Protein AF-A0A8J3SGD4-F1 (afdb_monomer_lite)

Secondary structure (DSSP, 8-state):
----------------PPPP-HHHHHHHHHHHHH-GGG---SSGGGGTS--HHHHHHHTTTPPB---SS-S---EEEPPHHHHHTT--EEETTEEEEEHHHHHHHHHT--HHHHHHHT-TT--HHHHHHHHHHHHHHHT-

Organism: NCBI:txid936338

Sequence (140 aa):
MTTSTYETDRPAEALAQPQINVPLLRRVLAQIEAHPQTWYQQTWRCESGMCAAGWAVELADGEWAFSLRHFAADAVIATPEEISAGLSYDLEGKTVVDAWLRAERLLGISRIQAAELFEARNSLDDLRHIVGRLIAEVSR

Radius of gyration: 16.64 Å; chains: 1; bounding box: 50×43×36 Å

pLDDT: mean 82.61, std 17.76, range [44.03, 97.94]

Foldseek 3Di:
DDDDPPDDPPPLPPPPQFQFPLVLLVVLLVVCVVCVQQEQQQCQCNVRHDHSLRSSCVVVVWAFDDDPVPPRRQKTQDDPVCVVSVQWDDDPNGTIHGSLVVSCNSRSHDPVLSCQLRHSPDDSVSNVVSSVVSVVVSVD

Structure (mmCIF, N/CA/C/O backbone):
data_AF-A0A8J3SGD4-F1
#
_entry.id   AF-A0A8J3SGD4-F1
#
loop_
_atom_site.group_PDB
_atom_site.id
_atom_site.type_symbol
_atom_site.label_atom_id
_atom_site.label_alt_id
_atom_site.label_comp_id
_atom_site.label_asym_id
_atom_site.label_entity_id
_atom_site.label_seq_id
_atom_site.pdbx_PDB_ins_code
_atom_site.Cartn_x
_atom_site.Cartn_y
_atom_site.Cartn_z
_atom_site.occupancy
_atom_site.B_iso_or_equiv
_atom_site.auth_seq_id
_atom_site.auth_comp_id
_atom_site.auth_asym_id
_atom_site.auth_atom_id
_atom_site.pdbx_PDB_model_num
ATOM 1 N N . MET A 1 1 ? 33.232 26.486 -14.731 1.00 49.53 1 MET A N 1
ATOM 2 C CA . MET A 1 1 ? 32.354 26.482 -13.545 1.00 49.53 1 MET A CA 1
ATOM 3 C C . MET A 1 1 ? 30.928 26.602 -14.047 1.00 49.53 1 MET A C 1
ATOM 5 O O . MET A 1 1 ? 30.489 27.696 -14.363 1.00 49.53 1 MET A O 1
ATOM 9 N N . THR A 1 2 ? 30.270 25.468 -14.268 1.00 48.22 2 THR A N 1
ATOM 10 C CA . THR A 1 2 ? 28.894 25.379 -14.769 1.00 48.22 2 THR A CA 1
ATOM 11 C C . THR A 1 2 ? 27.953 25.467 -13.573 1.00 48.22 2 THR A C 1
ATOM 13 O O . THR A 1 2 ? 27.949 24.591 -12.713 1.00 48.22 2 THR A O 1
ATOM 16 N N . THR A 1 3 ? 27.216 26.568 -13.475 1.00 46.97 3 THR A N 1
ATOM 17 C CA . THR A 1 3 ? 26.180 26.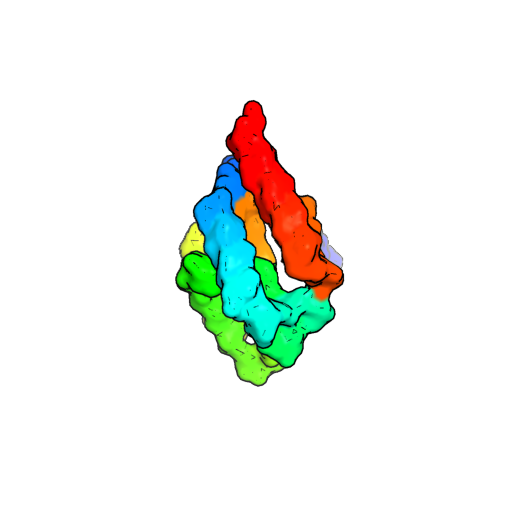792 -12.467 1.00 46.97 3 THR A CA 1
ATOM 18 C C . THR A 1 3 ? 25.021 25.829 -12.696 1.00 46.97 3 THR A C 1
ATOM 20 O O . THR A 1 3 ? 24.352 25.880 -13.724 1.00 46.97 3 THR A O 1
ATOM 23 N N . SER A 1 4 ? 24.827 24.938 -11.727 1.00 50.41 4 SER A N 1
ATOM 24 C CA . SER A 1 4 ? 23.711 24.005 -11.621 1.00 50.41 4 SER A CA 1
ATOM 25 C C . SER A 1 4 ? 22.439 24.769 -11.253 1.00 50.41 4 SER A C 1
ATOM 27 O O . SER A 1 4 ? 22.271 25.173 -10.105 1.00 50.41 4 SER A O 1
ATOM 29 N N . THR A 1 5 ? 21.543 24.969 -12.212 1.00 46.50 5 THR A N 1
ATOM 30 C CA . THR A 1 5 ? 20.184 25.462 -11.966 1.00 46.50 5 THR A CA 1
ATOM 31 C C . THR A 1 5 ? 19.300 24.277 -11.579 1.00 46.50 5 THR A C 1
ATOM 33 O O . THR A 1 5 ? 18.675 23.654 -12.434 1.00 46.50 5 THR A O 1
ATOM 36 N N . TYR A 1 6 ? 19.269 23.928 -10.288 1.00 46.16 6 TYR A N 1
ATOM 37 C CA . TYR A 1 6 ? 18.169 23.129 -9.734 1.00 46.16 6 TYR A CA 1
ATOM 38 C C . TYR A 1 6 ? 16.954 24.045 -9.596 1.00 46.16 6 TYR A C 1
ATOM 40 O O . TYR A 1 6 ? 16.651 24.569 -8.529 1.00 46.16 6 TYR A O 1
ATOM 48 N N . GLU A 1 7 ? 16.320 24.299 -10.732 1.00 57.47 7 GLU A N 1
ATOM 49 C CA . GLU A 1 7 ? 15.089 25.057 -10.852 1.00 57.47 7 GLU A CA 1
ATOM 50 C C . GLU A 1 7 ? 13.942 24.053 -10.965 1.00 57.47 7 GLU A C 1
ATOM 52 O O . GLU A 1 7 ? 13.616 23.571 -12.045 1.00 57.47 7 GLU A O 1
ATOM 57 N N . THR A 1 8 ? 13.349 23.706 -9.825 1.00 51.16 8 THR A N 1
ATOM 58 C CA . THR A 1 8 ? 12.010 23.104 -9.775 1.00 51.16 8 THR A CA 1
ATOM 59 C C . THR A 1 8 ? 11.261 23.630 -8.556 1.00 51.16 8 THR A C 1
ATOM 61 O O . THR A 1 8 ? 10.836 22.873 -7.691 1.00 51.16 8 THR A O 1
ATOM 64 N N . ASP A 1 9 ? 11.040 24.946 -8.539 1.00 45.78 9 ASP A N 1
ATOM 65 C CA . ASP A 1 9 ? 9.854 25.559 -7.925 1.00 45.78 9 ASP A CA 1
ATOM 66 C C . ASP A 1 9 ? 8.639 25.267 -8.826 1.00 45.78 9 ASP A C 1
ATOM 68 O O . ASP A 1 9 ? 7.999 26.157 -9.388 1.00 45.78 9 ASP A O 1
ATOM 72 N N . ARG A 1 10 ? 8.336 23.981 -9.044 1.00 50.06 10 ARG A N 1
ATOM 73 C CA . ARG A 1 10 ? 7.040 23.609 -9.607 1.00 50.06 10 ARG A CA 1
ATOM 74 C C . ARG A 1 10 ? 6.080 23.658 -8.417 1.00 50.06 10 ARG A C 1
ATOM 76 O O . ARG A 1 10 ? 6.266 22.852 -7.503 1.00 50.06 10 ARG A O 1
ATOM 83 N N . PRO A 1 11 ? 5.114 24.597 -8.360 1.00 44.03 11 PRO A N 1
ATOM 84 C CA . PRO A 1 11 ? 4.135 24.589 -7.287 1.00 44.03 11 PRO A CA 1
ATOM 85 C C . PRO A 1 11 ? 3.491 23.210 -7.311 1.00 44.03 11 PRO A C 1
ATOM 87 O O . PRO A 1 11 ? 2.993 22.783 -8.354 1.00 44.03 11 PRO A O 1
ATOM 90 N N . ALA A 1 12 ? 3.596 22.486 -6.197 1.00 52.53 12 ALA A N 1
ATOM 91 C CA . ALA A 1 12 ? 2.852 21.261 -5.996 1.00 52.53 12 ALA A CA 1
ATOM 92 C C . ALA A 1 12 ? 1.382 21.658 -6.107 1.00 52.53 12 ALA A C 1
ATOM 94 O O . ALA A 1 12 ? 0.801 22.190 -5.162 1.00 52.53 12 ALA A O 1
ATOM 95 N N . GLU A 1 13 ? 0.822 21.502 -7.305 1.00 50.09 13 GLU A N 1
ATOM 96 C CA . GLU A 1 13 ? -0.607 21.533 -7.534 1.00 50.09 13 GLU A CA 1
ATOM 97 C C . GLU A 1 13 ? -1.145 20.520 -6.537 1.00 50.09 13 GLU A C 1
ATOM 99 O O . GLU A 1 13 ? -0.841 19.328 -6.629 1.00 50.09 13 GLU A O 1
ATOM 104 N N . ALA A 1 14 ? -1.753 21.032 -5.467 1.00 49.09 14 ALA A N 1
ATOM 105 C CA . ALA A 1 14 ? -2.151 20.231 -4.333 1.00 49.09 14 ALA A CA 1
ATOM 106 C C . ALA A 1 14 ? -3.195 19.256 -4.857 1.00 49.09 14 ALA A C 1
ATOM 108 O O . ALA A 1 14 ? -4.365 19.612 -4.998 1.00 49.09 14 ALA A O 1
ATOM 109 N N . LEU A 1 15 ? -2.750 18.047 -5.213 1.00 56.22 15 LEU A N 1
ATOM 110 C CA . LEU A 1 15 ? -3.630 16.932 -5.497 1.00 56.22 15 LEU A CA 1
ATOM 111 C C . LEU A 1 15 ? -4.601 16.908 -4.323 1.00 56.22 15 LEU A C 1
ATOM 113 O O . LEU A 1 15 ? -4.162 16.840 -3.170 1.00 56.22 15 LEU A O 1
ATOM 117 N N . ALA A 1 16 ? -5.889 17.107 -4.620 1.00 57.59 16 ALA A N 1
ATOM 118 C CA . ALA A 1 16 ? -6.936 17.146 -3.612 1.00 57.59 16 ALA A CA 1
ATOM 119 C C . ALA A 1 16 ? -6.687 15.999 -2.636 1.00 57.59 16 ALA A C 1
ATOM 121 O O . ALA A 1 16 ? -6.438 14.879 -3.091 1.00 57.59 16 ALA A O 1
ATOM 122 N N . GLN A 1 17 ? -6.666 16.292 -1.328 1.00 56.75 17 GLN A N 1
ATOM 123 C CA . GLN A 1 17 ? -6.342 15.257 -0.354 1.00 56.75 17 GLN A CA 1
ATOM 124 C C . GLN A 1 17 ? -7.294 14.087 -0.587 1.00 56.75 17 GLN A C 1
ATOM 126 O O . GLN A 1 17 ? -8.513 14.286 -0.526 1.00 56.75 17 GLN A O 1
ATOM 131 N N . PRO A 1 18 ? -6.764 12.912 -0.955 1.00 69.81 18 PRO A N 1
ATOM 132 C CA . PRO A 1 18 ? -7.616 11.812 -1.339 1.00 69.81 18 PRO A CA 1
ATOM 133 C C . PRO A 1 18 ? -8.459 11.438 -0.122 1.00 69.81 18 PRO A C 1
ATOM 135 O O . PRO A 1 18 ? -7.949 11.306 0.987 1.00 69.81 18 PRO A O 1
ATOM 138 N N . GLN A 1 19 ? -9.771 11.330 -0.320 1.00 88.88 19 GLN A N 1
ATOM 139 C CA . GLN A 1 19 ? -10.664 10.828 0.713 1.00 88.88 19 GLN A CA 1
ATOM 140 C C . GLN A 1 19 ? -10.223 9.405 1.074 1.00 88.88 19 GLN A C 1
ATOM 142 O O . GLN A 1 19 ? -10.035 8.581 0.176 1.00 88.88 19 GLN A O 1
ATOM 147 N N . ILE A 1 20 ? -10.080 9.117 2.372 1.00 95.88 20 ILE A N 1
ATOM 148 C CA . ILE A 1 20 ? -9.671 7.793 2.855 1.00 95.88 20 ILE A CA 1
ATOM 149 C C . ILE A 1 20 ? -10.562 6.714 2.229 1.00 95.88 20 ILE A C 1
ATOM 151 O O . ILE A 1 20 ? -11.787 6.698 2.392 1.00 95.88 20 ILE A O 1
ATOM 155 N N . ASN A 1 21 ? -9.927 5.771 1.539 1.00 96.19 21 ASN A N 1
ATOM 156 C CA . ASN A 1 21 ? -10.566 4.647 0.876 1.00 96.19 21 ASN A CA 1
ATOM 157 C C . ASN A 1 21 ? -10.882 3.547 1.898 1.00 96.19 21 ASN A C 1
ATOM 159 O O . ASN A 1 21 ? -10.203 2.520 1.998 1.00 96.19 21 ASN A O 1
ATOM 163 N N . VAL A 1 22 ? -11.936 3.780 2.684 1.00 96.56 22 VAL A N 1
ATOM 164 C CA . VAL A 1 22 ? -12.413 2.855 3.724 1.00 96.56 22 VAL A CA 1
ATOM 165 C C . VAL A 1 22 ? -12.648 1.432 3.191 1.00 96.56 22 VAL A C 1
ATOM 167 O O . VAL A 1 22 ? -12.231 0.489 3.870 1.00 96.56 22 VAL A O 1
ATOM 170 N N . PRO A 1 23 ? -13.268 1.216 2.009 1.00 97.31 23 PRO A N 1
ATOM 171 C CA . PRO A 1 23 ? -13.418 -0.129 1.458 1.00 97.31 23 PRO A CA 1
ATOM 172 C C . PRO A 1 23 ? -12.085 -0.859 1.260 1.00 97.31 23 PRO A C 1
ATOM 174 O O . PRO A 1 23 ? -11.970 -2.019 1.660 1.00 97.31 23 PRO A O 1
ATOM 177 N N . LEU A 1 24 ? -11.070 -0.198 0.689 1.00 96.75 24 LEU A N 1
ATOM 178 C CA . LEU A 1 24 ? -9.764 -0.821 0.467 1.00 96.75 24 LEU A CA 1
ATOM 179 C C . LEU A 1 24 ? -9.023 -1.075 1.787 1.00 96.75 24 LEU A C 1
ATOM 181 O O . LEU A 1 24 ? -8.522 -2.180 1.975 1.00 96.75 24 LEU A O 1
ATOM 185 N N . LEU A 1 25 ? -9.040 -0.131 2.738 1.00 96.94 25 LEU A N 1
ATOM 186 C CA . LEU A 1 25 ? -8.465 -0.333 4.079 1.00 96.94 25 LEU A CA 1
ATOM 187 C C . LEU A 1 25 ? -9.039 -1.573 4.777 1.00 96.94 25 LEU A C 1
ATOM 189 O O . LEU A 1 25 ? -8.295 -2.378 5.337 1.00 96.94 25 LEU A O 1
ATOM 193 N N . ARG A 1 26 ? -10.364 -1.762 4.713 1.00 97.38 26 ARG A N 1
ATOM 194 C CA . ARG A 1 26 ? -11.023 -2.946 5.287 1.00 97.38 26 ARG A CA 1
ATOM 195 C C . ARG A 1 26 ? -10.603 -4.232 4.586 1.00 97.38 26 ARG A C 1
ATOM 197 O O . ARG A 1 26 ? -10.383 -5.230 5.263 1.00 97.38 26 ARG A O 1
ATOM 204 N N . ARG A 1 27 ? -10.488 -4.218 3.253 1.00 97.62 27 ARG A N 1
ATOM 205 C CA . ARG A 1 27 ? -10.034 -5.385 2.478 1.00 97.62 27 ARG A CA 1
ATOM 206 C C . ARG A 1 27 ? -8.591 -5.755 2.814 1.00 97.62 27 ARG A C 1
ATOM 208 O O . ARG A 1 27 ? -8.314 -6.936 2.973 1.00 97.62 27 ARG A O 1
ATOM 215 N N . VAL A 1 28 ? -7.708 -4.769 2.972 1.00 95.69 28 VAL A N 1
ATOM 216 C CA . VAL A 1 28 ? -6.313 -4.988 3.385 1.00 95.69 28 VAL A CA 1
ATOM 217 C C . VAL A 1 28 ? -6.255 -5.655 4.755 1.00 95.69 28 VAL A C 1
ATOM 219 O O . VAL A 1 28 ? -5.624 -6.700 4.890 1.00 95.69 28 VAL A O 1
ATOM 222 N N . LEU A 1 29 ? -6.953 -5.105 5.756 1.00 96.50 29 LEU A N 1
ATOM 223 C CA . LEU A 1 29 ? -6.974 -5.701 7.093 1.00 96.50 29 LEU A CA 1
ATOM 224 C C . LEU A 1 29 ? -7.561 -7.119 7.064 1.00 96.50 29 LEU A C 1
ATOM 226 O O . LEU A 1 29 ? -6.945 -8.037 7.592 1.00 96.50 29 LEU A O 1
ATOM 230 N N . ALA A 1 30 ? -8.694 -7.315 6.386 1.00 96.50 30 ALA A N 1
ATOM 231 C CA . ALA A 1 30 ? -9.336 -8.624 6.280 1.00 96.50 30 ALA A CA 1
ATOM 232 C C . ALA A 1 30 ? -8.433 -9.670 5.604 1.00 96.50 30 ALA A C 1
ATOM 234 O O . ALA A 1 30 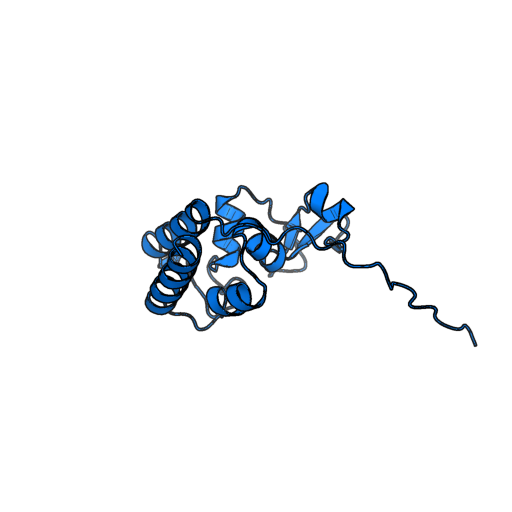? -8.404 -10.821 6.032 1.00 96.50 30 ALA A O 1
ATOM 235 N N . GLN A 1 31 ? -7.673 -9.278 4.577 1.00 94.12 31 GLN A N 1
ATOM 236 C CA . GLN A 1 31 ? -6.722 -10.159 3.899 1.00 94.12 31 GLN A CA 1
ATOM 237 C C . GLN A 1 31 ? -5.593 -10.596 4.838 1.00 94.12 31 GLN A C 1
ATOM 239 O O . GLN A 1 31 ? -5.264 -11.780 4.906 1.00 94.12 31 GLN A O 1
ATOM 244 N N . ILE A 1 32 ? -5.035 -9.649 5.594 1.00 92.81 32 ILE A N 1
ATOM 245 C CA . ILE A 1 32 ? -3.991 -9.915 6.586 1.00 92.81 32 ILE A CA 1
ATOM 246 C C . ILE A 1 32 ? -4.525 -10.815 7.712 1.00 92.81 32 ILE A C 1
ATOM 248 O O . ILE A 1 32 ? -3.852 -11.761 8.114 1.00 92.81 32 ILE A O 1
ATOM 252 N N . GLU A 1 33 ? -5.746 -10.572 8.192 1.00 94.25 33 GLU A N 1
ATOM 253 C CA . GLU A 1 33 ? -6.387 -11.379 9.237 1.00 94.25 33 GLU A CA 1
ATOM 254 C C . GLU A 1 33 ? -6.712 -12.805 8.782 1.00 94.25 33 GLU A C 1
ATOM 256 O O . GLU A 1 33 ? -6.574 -13.746 9.564 1.00 94.25 33 GLU A O 1
ATOM 261 N N . ALA A 1 34 ? -7.142 -12.976 7.529 1.00 94.50 34 ALA A N 1
ATOM 262 C CA . ALA A 1 34 ? -7.457 -14.283 6.959 1.00 94.50 34 ALA A CA 1
ATOM 263 C C . ALA A 1 34 ? -6.199 -15.103 6.629 1.00 94.50 34 ALA A C 1
ATOM 265 O O . ALA A 1 34 ? -6.244 -16.336 6.631 1.00 94.50 34 ALA A O 1
ATOM 266 N N . HIS A 1 35 ? -5.078 -14.432 6.352 1.00 90.06 35 HIS A N 1
ATOM 267 C CA . HIS A 1 35 ? -3.833 -15.059 5.916 1.00 90.06 35 HIS A CA 1
ATOM 268 C C . HIS A 1 35 ? -2.603 -14.493 6.650 1.00 90.06 35 HIS A C 1
ATOM 270 O O . HIS A 1 35 ? -1.666 -14.019 5.997 1.00 90.06 35 HIS A O 1
ATOM 276 N N . PRO A 1 36 ? -2.533 -14.569 7.992 1.00 87.56 36 PRO A N 1
ATOM 277 C CA . PRO A 1 36 ? -1.454 -13.950 8.765 1.00 87.56 36 PRO A CA 1
ATOM 278 C C . PRO A 1 36 ? -0.070 -14.512 8.417 1.00 87.56 36 PRO A C 1
ATOM 280 O O . PRO A 1 36 ? 0.921 -13.813 8.537 1.00 87.56 36 PRO A O 1
ATOM 283 N N . GLN A 1 37 ? 0.017 -15.742 7.907 1.00 81.50 37 GLN A N 1
ATOM 284 C CA . GLN A 1 37 ? 1.254 -16.352 7.407 1.00 81.50 37 GLN A CA 1
ATOM 285 C C . GLN A 1 37 ? 1.774 -15.748 6.097 1.00 81.50 37 GLN A C 1
ATOM 287 O O . GLN A 1 37 ? 2.854 -16.102 5.655 1.00 81.50 37 GLN A O 1
ATOM 292 N N . THR A 1 38 ? 0.981 -14.926 5.413 1.00 77.19 38 THR A N 1
ATOM 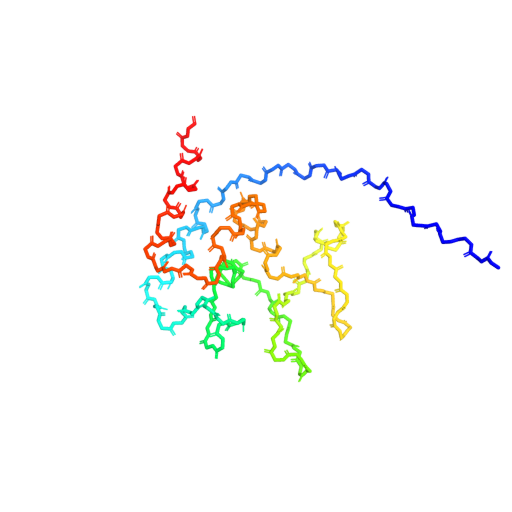293 C CA . THR A 1 38 ? 1.395 -14.194 4.201 1.00 77.19 38 THR A CA 1
ATOM 294 C C . THR A 1 38 ? 1.698 -12.732 4.505 1.00 77.19 38 THR A C 1
ATOM 296 O O . THR A 1 38 ? 2.188 -12.002 3.643 1.00 77.19 38 THR A O 1
ATOM 299 N N . TRP A 1 39 ? 1.403 -12.321 5.737 1.00 74.00 39 TRP A N 1
ATOM 300 C CA . TRP A 1 39 ? 1.716 -11.026 6.286 1.00 74.00 39 TRP A CA 1
ATOM 301 C C . TRP A 1 39 ? 2.913 -11.176 7.213 1.00 74.00 39 TRP A C 1
ATOM 303 O O . TRP A 1 39 ? 2.843 -11.683 8.327 1.00 74.00 39 TRP A O 1
ATOM 313 N N . TYR A 1 40 ? 4.037 -10.698 6.728 1.00 67.69 40 TYR A N 1
ATOM 314 C CA . TYR A 1 40 ? 5.173 -10.396 7.569 1.00 67.69 40 TYR A CA 1
ATOM 315 C C . TYR A 1 40 ? 5.278 -8.872 7.495 1.00 67.69 40 TYR A C 1
ATOM 317 O O . TYR A 1 40 ? 4.938 -8.315 6.458 1.00 67.69 40 TYR A O 1
ATOM 325 N N . GLN A 1 41 ? 5.640 -8.185 8.576 1.00 64.62 41 GLN A N 1
ATOM 326 C CA . GLN A 1 41 ? 5.731 -6.713 8.594 1.00 64.62 41 GLN A CA 1
ATOM 327 C C . GLN A 1 41 ? 7.182 -6.248 8.828 1.00 64.62 41 GLN A C 1
ATOM 329 O O . GLN A 1 41 ? 7.586 -5.204 8.331 1.00 64.62 41 GLN A O 1
ATOM 334 N N . GLN A 1 42 ? 8.001 -7.062 9.509 1.00 58.94 42 GLN A N 1
ATOM 335 C CA . GLN A 1 42 ? 9.320 -6.669 10.034 1.00 58.94 42 GLN A CA 1
ATOM 336 C C . GLN A 1 42 ? 10.485 -6.707 9.045 1.00 58.94 42 GLN A C 1
ATOM 338 O O . GLN A 1 42 ? 11.550 -6.163 9.322 1.00 58.94 42 GLN A O 1
ATOM 343 N N . THR A 1 43 ? 10.321 -7.359 7.914 1.00 57.44 43 THR A N 1
ATOM 344 C CA . THR A 1 43 ? 11.407 -7.581 6.955 1.00 57.44 43 THR A CA 1
ATOM 345 C C . THR A 1 43 ? 11.105 -6.727 5.697 1.00 57.44 43 THR A C 1
ATOM 347 O O . THR A 1 43 ? 9.979 -6.286 5.499 1.00 57.44 43 THR A O 1
ATOM 350 N N . TRP A 1 44 ? 12.047 -6.390 4.827 1.00 44.84 44 TRP A N 1
ATOM 351 C CA . TRP A 1 44 ? 11.738 -5.556 3.643 1.00 44.84 44 TRP A CA 1
ATOM 352 C C . TRP A 1 44 ? 11.282 -6.490 2.507 1.00 44.84 44 TRP A C 1
ATOM 354 O O . TRP A 1 44 ? 11.971 -7.471 2.249 1.00 44.84 44 TRP A O 1
ATOM 364 N N . ARG A 1 45 ? 10.079 -6.310 1.924 1.00 54.06 45 ARG A N 1
ATOM 365 C CA . ARG A 1 45 ? 9.246 -7.441 1.394 1.00 54.06 45 ARG A CA 1
ATOM 366 C C . ARG A 1 45 ? 8.958 -8.533 2.436 1.00 54.06 45 ARG A C 1
ATOM 368 O O . ARG A 1 45 ? 8.731 -9.698 2.121 1.00 54.06 45 ARG A O 1
ATOM 375 N N . CYS A 1 46 ? 9.091 -8.162 3.693 1.00 46.75 46 CYS A N 1
ATOM 376 C CA . CYS A 1 46 ? 9.005 -9.002 4.857 1.00 46.75 46 CYS A CA 1
ATOM 377 C C . CYS A 1 46 ? 9.685 -10.375 4.762 1.00 46.75 46 CYS A C 1
ATOM 379 O O . CYS A 1 46 ? 9.337 -11.277 5.511 1.00 46.75 46 CYS A O 1
ATOM 381 N N . GLU A 1 47 ? 10.700 -10.498 3.889 1.00 44.62 47 GLU A N 1
ATOM 382 C CA . GLU A 1 47 ? 11.492 -11.694 3.549 1.00 44.62 47 GLU A CA 1
ATOM 383 C C . GLU A 1 47 ? 10.674 -12.981 3.280 1.00 44.62 47 GLU A C 1
ATOM 385 O O . GLU A 1 47 ? 11.243 -14.020 2.952 1.00 44.62 47 GLU A O 1
ATOM 390 N N . SER A 1 48 ? 9.339 -12.910 3.335 1.00 48.47 48 SER A N 1
ATOM 391 C CA . SER A 1 48 ? 8.413 -14.035 3.204 1.00 48.47 48 SER A CA 1
ATOM 392 C C . SER A 1 48 ? 6.955 -13.640 2.880 1.00 48.47 48 SER A C 1
ATOM 394 O O . SER A 1 48 ? 6.127 -14.539 2.747 1.00 48.47 48 SER A O 1
ATOM 396 N N . GLY A 1 49 ? 6.592 -12.352 2.710 1.00 54.34 49 GLY A N 1
ATOM 397 C CA . GLY A 1 49 ? 5.199 -11.966 2.401 1.00 54.34 49 GLY A CA 1
ATOM 398 C C . GLY A 1 49 ? 4.901 -10.460 2.311 1.00 54.34 49 GLY A C 1
ATOM 399 O O . GLY A 1 49 ? 5.768 -9.623 2.547 1.00 54.34 49 GLY A O 1
ATOM 400 N N . MET A 1 50 ? 3.676 -10.109 1.905 1.00 73.31 50 MET A N 1
ATOM 401 C CA . MET A 1 50 ? 3.254 -8.726 1.636 1.00 73.31 50 MET A CA 1
ATOM 402 C C . MET A 1 50 ? 2.892 -7.976 2.931 1.00 73.31 50 MET A C 1
ATOM 404 O O . MET A 1 50 ? 2.050 -8.432 3.705 1.00 73.31 50 MET A O 1
ATOM 408 N N . CYS A 1 51 ? 3.491 -6.798 3.149 1.00 85.44 51 CYS A N 1
ATOM 409 C CA . CYS A 1 51 ? 3.076 -5.856 4.197 1.00 85.44 51 CYS A CA 1
ATOM 410 C C . CYS A 1 51 ? 1.736 -5.179 3.840 1.00 85.44 51 CYS A C 1
ATOM 412 O O . CYS A 1 51 ? 1.218 -5.357 2.734 1.00 85.44 51 CYS A O 1
ATOM 414 N N . ALA A 1 52 ? 1.185 -4.352 4.737 1.00 90.69 52 ALA A N 1
ATOM 415 C CA . ALA A 1 52 ? -0.068 -3.630 4.473 1.00 90.69 52 ALA A CA 1
ATOM 416 C C . ALA A 1 52 ? -0.039 -2.781 3.182 1.00 90.69 52 ALA A C 1
ATOM 418 O O . ALA A 1 52 ? -1.027 -2.761 2.448 1.00 90.69 52 ALA A O 1
ATOM 419 N N . ALA A 1 53 ? 1.094 -2.147 2.853 1.00 91.12 53 ALA A N 1
ATOM 420 C CA . ALA A 1 53 ? 1.253 -1.419 1.591 1.00 91.12 53 ALA A CA 1
ATOM 421 C C . ALA A 1 53 ? 1.216 -2.360 0.374 1.00 91.12 53 ALA A C 1
ATOM 423 O O . ALA A 1 53 ? 0.524 -2.078 -0.601 1.00 91.12 53 ALA A O 1
ATOM 424 N N . GLY A 1 54 ? 1.900 -3.507 0.449 1.00 90.06 54 GLY A N 1
ATOM 425 C CA . GLY A 1 54 ? 1.888 -4.511 -0.618 1.00 90.06 54 GLY A CA 1
ATOM 426 C C . GLY A 1 54 ? 0.488 -5.064 -0.874 1.00 90.06 54 GLY A C 1
ATOM 427 O O . GLY A 1 54 ? 0.042 -5.090 -2.016 1.00 90.06 54 GLY A O 1
ATOM 428 N N . TRP A 1 55 ? -0.251 -5.395 0.188 1.00 92.31 55 TRP A N 1
ATOM 429 C CA . TRP A 1 55 ? -1.642 -5.832 0.063 1.00 92.31 55 TRP A CA 1
ATOM 430 C C . TRP A 1 55 ? -2.565 -4.749 -0.489 1.00 92.31 55 TRP A C 1
ATOM 432 O O . TRP A 1 55 ? -3.466 -5.071 -1.257 1.00 92.31 55 TRP A O 1
ATOM 442 N N . ALA A 1 56 ? -2.354 -3.477 -0.140 1.00 94.25 56 ALA A N 1
ATOM 443 C CA . ALA A 1 56 ? -3.137 -2.382 -0.710 1.00 94.25 56 ALA A CA 1
ATOM 444 C C . ALA A 1 56 ? -2.956 -2.286 -2.230 1.00 94.25 56 ALA A C 1
ATOM 446 O O . ALA A 1 56 ? -3.933 -2.072 -2.945 1.00 94.25 56 ALA A O 1
ATOM 447 N N . VAL A 1 57 ? -1.726 -2.473 -2.714 1.00 93.31 57 VAL A N 1
ATOM 448 C CA . VAL A 1 57 ? -1.406 -2.465 -4.145 1.00 93.31 57 VAL A CA 1
ATOM 449 C C . VAL A 1 57 ? -1.953 -3.707 -4.846 1.00 93.31 57 VAL A C 1
ATOM 451 O O . VAL A 1 57 ? -2.620 -3.571 -5.868 1.00 93.31 57 VAL A O 1
ATOM 454 N N . GL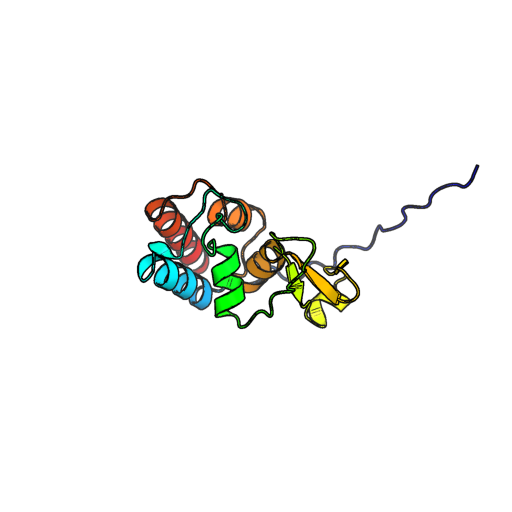U A 1 58 ? -1.746 -4.896 -4.277 1.00 92.44 58 GLU A N 1
ATOM 455 C CA . GLU A 1 58 ? -2.242 -6.161 -4.835 1.00 92.44 58 GLU A CA 1
ATOM 456 C C . GLU A 1 58 ? -3.773 -6.170 -4.955 1.00 92.44 58 GLU A C 1
ATOM 458 O O . GLU A 1 58 ? -4.328 -6.480 -6.003 1.00 92.44 58 GLU A O 1
ATOM 463 N N . LEU A 1 59 ? -4.485 -5.776 -3.892 1.00 94.88 59 LEU A N 1
ATOM 464 C CA . LEU A 1 59 ? -5.954 -5.769 -3.857 1.00 94.88 59 LEU A CA 1
ATOM 465 C C . LEU A 1 59 ? -6.587 -4.687 -4.748 1.00 94.88 59 LEU A C 1
ATOM 467 O O . LEU A 1 59 ? -7.817 -4.680 -4.908 1.00 94.88 59 LEU A O 1
ATOM 471 N N . ALA A 1 60 ? -5.763 -3.779 -5.271 1.00 95.56 60 ALA A N 1
ATOM 472 C CA . ALA A 1 60 ? -6.107 -2.750 -6.244 1.00 95.56 60 ALA A CA 1
ATOM 473 C C . ALA A 1 60 ? -5.551 -3.061 -7.648 1.00 95.56 60 ALA A C 1
ATOM 475 O O . ALA A 1 60 ? -5.427 -2.148 -8.463 1.00 95.56 60 ALA A O 1
ATOM 476 N N . ASP A 1 61 ? -5.205 -4.327 -7.912 1.00 94.56 61 ASP A N 1
ATOM 477 C CA . ASP A 1 61 ? -4.749 -4.831 -9.211 1.00 94.56 61 ASP A CA 1
ATOM 478 C C . ASP A 1 61 ? -3.466 -4.144 -9.726 1.00 94.56 61 ASP A C 1
ATOM 480 O O . ASP A 1 61 ? -3.276 -3.937 -10.926 1.00 94.56 61 ASP A O 1
ATOM 484 N N . GLY A 1 62 ? -2.566 -3.757 -8.814 1.00 91.50 62 GLY A N 1
ATOM 485 C CA . GLY A 1 62 ? -1.271 -3.182 -9.168 1.00 91.50 62 GLY A CA 1
ATOM 486 C C . GLY A 1 62 ? -0.323 -4.207 -9.797 1.00 91.50 62 GLY A C 1
ATOM 487 O O . GLY A 1 62 ? -0.095 -5.281 -9.248 1.00 91.50 62 GLY A O 1
ATOM 488 N N . GLU A 1 63 ? 0.287 -3.860 -10.931 1.00 92.62 63 GLU A N 1
ATOM 489 C CA . GLU A 1 63 ? 1.266 -4.723 -11.597 1.00 92.62 63 GLU A CA 1
ATOM 490 C C . GLU A 1 63 ? 2.668 -4.529 -11.000 1.00 92.62 63 GLU A C 1
ATOM 492 O O . GLU A 1 63 ? 3.245 -3.444 -11.071 1.00 92.62 63 GLU A O 1
ATOM 497 N N . TRP A 1 64 ? 3.250 -5.582 -10.427 1.00 89.62 64 TRP A N 1
ATOM 498 C CA . TRP A 1 64 ? 4.586 -5.521 -9.830 1.00 89.62 64 TRP A CA 1
ATOM 499 C C . TRP A 1 64 ? 5.697 -5.540 -10.880 1.00 89.62 64 TRP A C 1
ATOM 501 O O . TRP A 1 64 ? 5.760 -6.416 -11.746 1.00 89.62 64 TRP A O 1
ATOM 511 N N . ALA A 1 65 ? 6.653 -4.619 -10.756 1.00 88.50 65 ALA A N 1
ATOM 512 C CA . ALA A 1 65 ? 7.824 -4.605 -11.616 1.00 88.50 65 ALA A CA 1
ATOM 513 C C . ALA A 1 65 ? 8.829 -5.662 -11.135 1.00 88.50 65 ALA A C 1
ATOM 515 O O . ALA A 1 65 ? 9.613 -5.425 -10.225 1.00 88.50 65 ALA A O 1
ATOM 516 N N . PHE A 1 66 ? 8.828 -6.857 -11.729 1.00 77.50 66 PHE A N 1
ATOM 517 C CA . PHE A 1 66 ? 9.861 -7.848 -11.415 1.00 77.50 66 PHE A CA 1
ATOM 518 C C . PHE A 1 66 ? 11.210 -7.431 -12.026 1.00 77.50 66 PHE A C 1
ATOM 520 O O . PHE A 1 66 ? 11.290 -7.224 -13.243 1.00 77.50 66 PHE A O 1
ATOM 527 N N . SER A 1 67 ? 12.256 -7.342 -11.195 1.00 63.91 67 SER A N 1
ATOM 528 C CA . SER A 1 67 ? 13.654 -7.169 -11.613 1.00 63.91 67 SER A CA 1
ATOM 529 C C . SER A 1 67 ? 14.476 -8.385 -11.189 1.00 63.91 67 SER A C 1
ATOM 531 O O . SER A 1 67 ? 14.404 -8.837 -10.050 1.00 63.91 67 SER A O 1
ATOM 533 N N . LEU A 1 68 ? 15.304 -8.894 -12.104 1.00 56.84 68 LEU A N 1
ATOM 534 C CA . LEU A 1 68 ? 16.241 -9.988 -11.822 1.00 56.84 68 LEU A CA 1
ATOM 535 C C . LEU A 1 68 ? 17.443 -9.536 -10.977 1.00 56.84 68 LEU A C 1
ATOM 537 O O . LEU A 1 68 ? 18.135 -10.376 -10.406 1.00 56.84 68 LEU A O 1
ATOM 541 N N . ARG A 1 69 ? 17.719 -8.226 -10.916 1.00 54.81 69 ARG A N 1
ATOM 542 C CA . ARG A 1 69 ? 18.848 -7.657 -10.159 1.00 54.81 69 ARG A CA 1
ATOM 543 C C . ARG A 1 69 ? 18.455 -7.210 -8.757 1.00 54.81 69 ARG A C 1
ATOM 545 O O . ARG A 1 69 ? 19.314 -7.150 -7.884 1.00 54.81 69 ARG A O 1
ATOM 552 N N . HIS A 1 70 ? 17.179 -6.897 -8.552 1.00 54.88 70 HIS A N 1
ATOM 553 C CA . HIS A 1 70 ? 16.653 -6.390 -7.291 1.00 54.88 70 HIS A CA 1
ATOM 554 C C . HIS A 1 70 ? 15.644 -7.407 -6.756 1.00 54.88 70 HIS A C 1
ATOM 556 O O . HIS A 1 70 ? 14.462 -7.365 -7.085 1.00 54.88 70 HIS A O 1
ATOM 562 N N . PHE A 1 71 ? 16.112 -8.332 -5.910 1.00 52.59 71 PHE A N 1
ATOM 563 C CA . PHE A 1 71 ? 15.237 -9.274 -5.193 1.00 52.59 71 PHE A CA 1
ATOM 564 C C . PHE A 1 71 ? 14.162 -8.558 -4.351 1.00 52.59 71 PHE A C 1
ATOM 566 O O . PHE A 1 71 ? 13.120 -9.136 -4.045 1.00 52.59 71 PHE A O 1
ATOM 573 N N . ALA A 1 72 ? 14.389 -7.284 -4.030 1.00 52.91 72 ALA A N 1
ATOM 574 C CA . ALA A 1 72 ? 13.426 -6.392 -3.412 1.00 52.91 72 ALA A CA 1
ATOM 575 C C . ALA A 1 72 ? 12.928 -5.360 -4.433 1.00 52.91 72 ALA A C 1
ATOM 577 O O . ALA A 1 72 ? 13.330 -4.206 -4.387 1.00 52.91 72 ALA A O 1
ATOM 578 N N . ALA A 1 73 ? 12.079 -5.760 -5.381 1.00 62.25 73 ALA A N 1
ATOM 579 C CA . ALA A 1 73 ? 11.316 -4.769 -6.131 1.00 62.25 73 ALA A CA 1
ATOM 580 C C . ALA A 1 73 ? 10.100 -4.369 -5.286 1.00 62.25 73 ALA A C 1
ATOM 582 O O . ALA A 1 73 ? 9.074 -5.054 -5.274 1.00 62.25 73 ALA A O 1
ATOM 583 N N . ASP A 1 74 ? 10.251 -3.296 -4.523 1.00 81.81 74 ASP A N 1
ATOM 584 C CA . ASP A 1 74 ? 9.179 -2.504 -3.915 1.00 81.81 74 ASP A CA 1
ATOM 585 C C . ASP A 1 74 ? 8.553 -1.533 -4.929 1.00 81.81 74 ASP A C 1
ATOM 587 O O . ASP A 1 74 ? 7.874 -0.588 -4.545 1.00 81.81 74 ASP A O 1
ATOM 591 N N . ALA A 1 75 ? 8.742 -1.795 -6.223 1.00 88.50 75 ALA A N 1
ATOM 592 C CA . ALA A 1 75 ? 8.260 -0.985 -7.324 1.00 88.50 75 ALA A CA 1
ATOM 593 C C . ALA A 1 75 ? 7.123 -1.682 -8.088 1.00 88.50 75 ALA A C 1
ATOM 595 O O . ALA A 1 75 ? 7.147 -2.895 -8.333 1.00 88.50 75 ALA A O 1
ATOM 596 N N . VAL A 1 76 ? 6.144 -0.892 -8.516 1.00 92.00 76 VAL A N 1
ATOM 597 C CA . VAL A 1 76 ? 5.036 -1.311 -9.383 1.00 92.00 76 VAL A CA 1
ATOM 598 C C . VAL A 1 76 ? 5.015 -0.490 -10.662 1.00 92.00 76 VAL A C 1
ATOM 600 O O . VAL A 1 76 ? 5.488 0.644 -10.679 1.00 92.00 76 VAL A O 1
ATOM 603 N N . ILE A 1 77 ? 4.488 -1.056 -11.746 1.00 95.00 77 ILE A N 1
ATOM 604 C CA . ILE A 1 77 ? 4.346 -0.365 -13.028 1.00 95.00 77 ILE A CA 1
ATOM 605 C C . ILE A 1 77 ? 3.517 0.900 -12.815 1.00 95.00 77 ILE A C 1
ATOM 607 O O . ILE A 1 77 ? 2.411 0.853 -12.262 1.00 95.00 77 ILE A O 1
ATOM 611 N N . ALA A 1 78 ? 4.079 2.041 -13.214 1.00 95.94 78 ALA A N 1
ATOM 612 C CA . ALA A 1 78 ? 3.444 3.336 -13.038 1.00 95.94 78 ALA A CA 1
ATOM 613 C C . ALA A 1 78 ? 2.201 3.454 -13.929 1.00 95.94 78 ALA A C 1
ATOM 615 O O . ALA A 1 78 ? 2.194 3.035 -15.086 1.00 95.94 78 ALA A O 1
ATOM 616 N N . THR A 1 79 ? 1.153 4.066 -13.391 1.00 95.94 79 THR A N 1
ATOM 617 C CA . THR A 1 79 ? -0.036 4.451 -14.163 1.00 95.94 79 THR A CA 1
ATOM 618 C C . THR A 1 79 ? 0.246 5.696 -15.013 1.00 95.94 79 THR A C 1
ATOM 620 O O . THR A 1 79 ? 1.134 6.482 -14.663 1.00 95.94 79 THR A O 1
ATOM 623 N N . PRO A 1 80 ? -0.509 5.951 -16.100 1.00 96.50 80 PRO A N 1
ATOM 624 C CA . PRO A 1 80 ? -0.381 7.195 -16.859 1.00 96.50 80 PRO A CA 1
ATOM 625 C C . PRO A 1 80 ? -0.533 8.447 -15.987 1.00 96.50 80 PRO A C 1
ATOM 627 O O . PRO A 1 80 ? 0.207 9.415 -16.173 1.00 96.50 80 PRO A O 1
ATOM 630 N N . GLU A 1 81 ? -1.436 8.420 -14.999 1.00 93.31 81 GLU A N 1
ATOM 631 C CA . GLU A 1 81 ? -1.613 9.531 -14.065 1.00 93.31 81 GLU A CA 1
ATOM 632 C C . GLU A 1 81 ? -0.337 9.792 -13.250 1.00 93.31 81 GLU A C 1
ATOM 634 O O . GLU A 1 81 ? 0.067 10.941 -13.090 1.00 93.31 81 GLU A O 1
ATOM 639 N N . GLU A 1 82 ? 0.350 8.751 -12.778 1.00 95.25 82 GLU A N 1
ATOM 640 C CA . GLU A 1 82 ? 1.605 8.885 -12.018 1.00 95.25 82 GLU A CA 1
ATOM 641 C C . GLU A 1 82 ? 2.765 9.397 -12.844 1.00 95.25 82 GLU A C 1
ATOM 643 O O . GLU A 1 82 ? 3.557 10.204 -12.352 1.00 95.25 82 GLU A O 1
ATOM 648 N N . ILE A 1 83 ? 2.841 8.949 -14.095 1.00 95.56 83 ILE A N 1
ATOM 649 C CA . ILE A 1 83 ? 3.828 9.436 -15.052 1.00 95.56 83 ILE A CA 1
ATOM 650 C C . ILE A 1 83 ? 3.601 10.930 -15.284 1.00 95.56 83 ILE A C 1
ATOM 652 O O . ILE A 1 83 ? 4.534 11.724 -15.175 1.00 95.56 83 ILE A O 1
ATOM 656 N N . SER A 1 84 ? 2.351 11.336 -15.530 1.00 94.19 84 SER A N 1
ATOM 657 C CA . SER A 1 84 ? 2.001 12.745 -15.747 1.00 94.19 84 SER A CA 1
ATOM 658 C C . SER A 1 84 ? 2.268 13.623 -14.518 1.00 94.19 84 SER A C 1
ATOM 660 O O . SER A 1 84 ? 2.708 14.764 -14.656 1.00 94.19 84 SER A O 1
ATOM 662 N N . ALA A 1 85 ? 2.080 13.069 -13.316 1.00 91.50 85 ALA A N 1
ATOM 663 C CA . ALA A 1 85 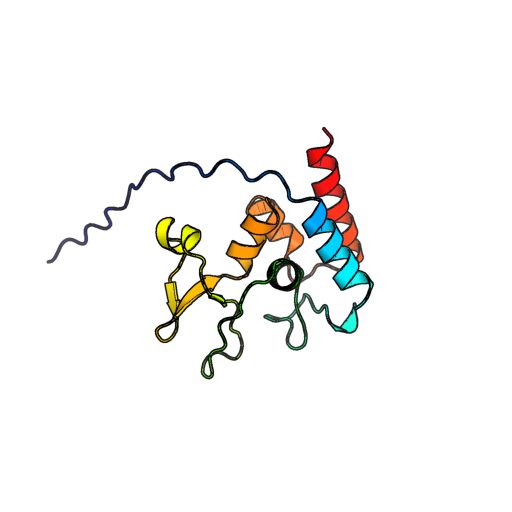? 2.343 13.737 -12.046 1.00 91.50 85 ALA A CA 1
ATOM 664 C C . ALA A 1 85 ? 3.838 13.773 -11.670 1.00 91.50 85 ALA A C 1
ATOM 666 O O . ALA A 1 85 ? 4.195 14.386 -10.666 1.00 91.50 85 ALA A O 1
ATOM 667 N N . GLY A 1 86 ? 4.721 13.131 -12.448 1.00 94.81 86 GLY A N 1
ATOM 668 C CA . GLY A 1 86 ? 6.157 13.073 -12.163 1.00 94.81 86 GLY A CA 1
ATOM 669 C C . GLY A 1 86 ? 6.511 12.237 -10.930 1.00 94.81 86 GLY A C 1
ATOM 670 O O . GLY A 1 86 ? 7.533 12.490 -10.300 1.00 94.81 86 GLY A O 1
ATOM 671 N N . LEU A 1 87 ? 5.664 11.267 -10.570 1.00 92.81 87 LEU A N 1
ATOM 672 C CA . LEU A 1 87 ? 5.867 10.372 -9.422 1.00 92.81 87 LEU A CA 1
ATOM 673 C C . LEU A 1 87 ? 6.659 9.109 -9.786 1.00 92.81 87 LEU A C 1
ATOM 675 O O . LEU A 1 87 ? 7.039 8.343 -8.905 1.00 92.81 87 LEU A O 1
ATOM 679 N N . SER A 1 88 ? 6.862 8.865 -11.079 1.00 95.25 88 SER A N 1
ATOM 680 C CA . SER A 1 88 ? 7.508 7.663 -11.593 1.00 95.25 88 SER A CA 1
ATOM 681 C C . SER A 1 88 ? 9.004 7.841 -11.853 1.00 95.25 88 SER A C 1
ATOM 683 O O . SER A 1 88 ? 9.457 8.944 -12.158 1.00 95.25 88 SER A O 1
ATOM 685 N N . TYR A 1 89 ? 9.743 6.736 -11.873 1.00 93.50 89 TYR A N 1
ATOM 686 C CA . TYR A 1 89 ? 11.146 6.666 -12.287 1.00 93.50 89 TYR A CA 1
ATOM 687 C C . TYR A 1 89 ? 11.392 5.488 -13.245 1.00 93.50 89 TYR A C 1
ATOM 689 O O . TYR A 1 89 ? 10.548 4.603 -13.383 1.00 93.50 89 TYR A O 1
ATOM 697 N N . ASP A 1 90 ? 12.529 5.496 -13.950 1.00 93.12 90 ASP A N 1
ATOM 698 C CA . ASP A 1 90 ? 12.953 4.359 -14.779 1.00 93.12 90 ASP A CA 1
ATOM 699 C C . ASP A 1 90 ? 13.640 3.294 -13.916 1.00 93.12 90 ASP A C 1
ATOM 701 O O . ASP A 1 90 ? 14.565 3.594 -13.159 1.00 93.12 90 ASP A O 1
ATOM 705 N N . LEU A 1 91 ? 13.196 2.048 -14.056 1.00 88.75 91 LEU A N 1
ATOM 706 C CA . LEU A 1 91 ? 13.812 0.865 -13.476 1.00 88.75 91 LEU A CA 1
ATOM 707 C C . LEU A 1 91 ? 13.979 -0.188 -14.573 1.00 88.75 91 LEU A C 1
ATOM 709 O O . LEU A 1 91 ? 13.027 -0.864 -14.962 1.00 88.75 91 LEU A O 1
ATOM 713 N N . GLU A 1 92 ? 15.208 -0.323 -15.072 1.00 89.38 92 GLU A N 1
ATOM 714 C CA . GLU A 1 92 ? 15.575 -1.293 -16.116 1.00 89.38 92 GLU A CA 1
ATOM 715 C C . GLU A 1 92 ? 14.731 -1.147 -17.400 1.00 89.38 92 GLU A C 1
ATOM 717 O O . GLU A 1 92 ? 14.325 -2.139 -18.008 1.00 89.38 92 GLU A O 1
ATOM 722 N N . GLY A 1 93 ? 14.457 0.094 -17.822 1.00 90.56 93 GLY A N 1
ATOM 723 C CA . GLY A 1 93 ? 13.656 0.380 -19.016 1.00 90.56 93 GLY A CA 1
ATOM 724 C C . GLY A 1 93 ? 12.144 0.255 -18.810 1.00 90.56 93 GLY A C 1
ATOM 725 O O . GLY A 1 93 ? 11.389 0.310 -19.783 1.00 90.56 93 GLY A O 1
ATOM 726 N N . LYS A 1 94 ? 11.687 0.062 -17.566 1.00 92.38 94 LYS A N 1
ATOM 727 C CA . LYS A 1 94 ? 10.274 0.136 -17.182 1.00 92.38 94 LYS A CA 1
ATOM 728 C C . LYS A 1 94 ? 10.029 1.408 -16.387 1.00 92.38 94 LYS A C 1
ATOM 730 O O . LYS A 1 94 ? 10.791 1.736 -15.485 1.00 92.38 94 LYS A O 1
ATOM 735 N N . THR A 1 95 ? 8.920 2.083 -16.660 1.00 95.56 95 THR A N 1
ATOM 736 C CA . THR A 1 95 ? 8.473 3.216 -15.845 1.00 95.56 95 THR A CA 1
ATOM 737 C C . THR A 1 95 ? 7.679 2.706 -14.646 1.00 95.56 95 THR A C 1
ATOM 739 O O . THR A 1 95 ? 6.635 2.072 -14.805 1.00 95.56 95 THR A O 1
ATOM 742 N N . VAL A 1 96 ? 8.187 2.956 -13.442 1.00 94.38 96 VAL A N 1
ATOM 743 C CA . VAL A 1 96 ? 7.670 2.392 -12.189 1.00 94.38 96 VAL A CA 1
ATOM 744 C C . VAL A 1 96 ? 7.437 3.471 -11.135 1.00 94.38 96 VAL A C 1
ATOM 746 O O . VAL A 1 96 ? 7.879 4.607 -11.288 1.00 94.38 96 VAL A O 1
ATOM 749 N N . VAL A 1 97 ? 6.739 3.114 -10.063 1.00 93.88 97 VAL A N 1
ATOM 750 C CA . VAL A 1 97 ? 6.541 3.926 -8.859 1.00 93.88 97 VAL A CA 1
ATOM 751 C C . VAL A 1 97 ? 6.739 3.054 -7.622 1.00 93.88 97 VAL A C 1
ATOM 753 O O . VAL A 1 97 ? 6.485 1.848 -7.666 1.00 93.88 97 VAL A O 1
ATOM 756 N N . ASP A 1 98 ? 7.150 3.655 -6.508 1.00 91.12 98 ASP A N 1
ATOM 757 C CA . ASP A 1 98 ? 7.259 2.942 -5.236 1.00 91.12 98 ASP A CA 1
ATOM 758 C C . ASP A 1 98 ? 5.880 2.456 -4.768 1.00 91.12 98 ASP A C 1
ATOM 760 O O . ASP A 1 98 ? 4.911 3.219 -4.698 1.00 91.12 98 ASP A O 1
ATOM 764 N N . ALA A 1 99 ? 5.790 1.183 -4.387 1.00 90.69 99 ALA A N 1
ATOM 765 C CA . ALA A 1 99 ? 4.570 0.547 -3.903 1.00 90.69 99 ALA A CA 1
ATOM 766 C C . ALA A 1 99 ? 4.026 1.245 -2.651 1.00 90.69 99 ALA A C 1
ATOM 768 O O . ALA A 1 99 ? 2.814 1.364 -2.497 1.00 90.69 99 ALA A O 1
ATOM 769 N N . TRP A 1 100 ? 4.908 1.770 -1.792 1.00 90.88 100 TRP A N 1
ATOM 770 C CA . TRP A 1 100 ? 4.524 2.616 -0.660 1.00 90.88 100 TRP A CA 1
ATOM 771 C C . TRP A 1 100 ? 3.742 3.851 -1.114 1.00 90.88 100 TRP A C 1
ATOM 773 O O . TRP A 1 100 ? 2.655 4.127 -0.607 1.00 90.88 100 TRP A O 1
ATOM 783 N N . LEU A 1 101 ? 4.290 4.587 -2.087 1.00 91.88 101 LEU A N 1
ATOM 784 C CA . LEU A 1 101 ? 3.692 5.815 -2.601 1.00 91.88 101 LEU A CA 1
ATOM 785 C C . LEU A 1 101 ? 2.366 5.522 -3.313 1.00 91.88 101 LEU A C 1
ATOM 787 O O . LEU A 1 101 ? 1.385 6.245 -3.131 1.00 91.88 101 LEU A O 1
ATOM 791 N N . ARG A 1 102 ? 2.307 4.424 -4.077 1.00 94.06 102 ARG A N 1
ATOM 792 C CA . ARG A 1 102 ? 1.061 3.930 -4.672 1.00 94.06 102 ARG A CA 1
ATOM 793 C C . ARG A 1 102 ? 0.030 3.598 -3.590 1.00 94.06 102 ARG A C 1
ATOM 795 O O . ARG A 1 102 ? -1.111 4.035 -3.702 1.00 94.06 102 ARG A O 1
ATOM 802 N N . ALA A 1 103 ? 0.412 2.861 -2.548 1.00 94.38 103 ALA A N 1
ATOM 803 C CA . ALA A 1 103 ? -0.486 2.459 -1.467 1.00 94.38 103 ALA A CA 1
ATOM 804 C C . ALA A 1 103 ? -1.050 3.661 -0.696 1.00 94.38 103 ALA A C 1
ATOM 806 O O . ALA A 1 103 ? -2.250 3.695 -0.438 1.00 94.38 103 ALA A O 1
ATOM 807 N N . GLU A 1 104 ? -0.225 4.668 -0.386 1.00 94.38 104 GLU A N 1
ATOM 808 C CA . GLU A 1 104 ? -0.662 5.927 0.240 1.00 94.38 104 GLU A CA 1
ATOM 809 C C . GLU A 1 104 ? -1.817 6.564 -0.552 1.00 94.38 104 GLU A C 1
ATOM 811 O O . GLU A 1 104 ? -2.880 6.867 -0.002 1.00 94.38 104 GLU A O 1
ATOM 816 N N . ARG A 1 105 ? -1.648 6.671 -1.875 1.00 95.00 105 ARG A N 1
ATOM 817 C CA . ARG A 1 105 ? -2.650 7.252 -2.777 1.00 95.00 105 ARG A CA 1
ATOM 818 C C . ARG A 1 105 ? -3.895 6.383 -2.919 1.00 95.00 105 ARG A C 1
ATOM 820 O O . ARG A 1 105 ? -5.002 6.910 -2.873 1.00 95.00 105 ARG A O 1
ATOM 827 N N . LEU A 1 106 ? -3.728 5.068 -3.071 1.00 95.50 106 LEU A N 1
ATOM 828 C CA . LEU A 1 106 ? -4.839 4.118 -3.195 1.00 95.50 106 LEU A CA 1
ATOM 829 C C . LEU A 1 106 ? -5.718 4.086 -1.940 1.00 95.50 106 LEU A C 1
ATOM 831 O O . LEU A 1 106 ? -6.945 4.003 -2.043 1.00 95.50 106 LEU A O 1
ATOM 835 N N . LEU A 1 107 ? -5.094 4.141 -0.760 1.00 96.19 107 LEU A N 1
ATOM 836 C CA . LEU A 1 107 ? -5.784 4.157 0.530 1.00 96.19 107 LEU A CA 1
ATOM 837 C C . LEU A 1 107 ? -6.340 5.535 0.887 1.00 96.19 107 LEU A C 1
ATOM 839 O O . LEU A 1 107 ? -7.146 5.636 1.809 1.00 96.19 107 LEU A O 1
ATOM 843 N N . GLY A 1 108 ? -5.935 6.581 0.171 1.00 95.88 108 GLY A N 1
ATOM 844 C CA . GLY A 1 108 ? -6.335 7.951 0.453 1.00 95.88 108 GLY A CA 1
ATOM 845 C C . GLY A 1 108 ? -5.892 8.429 1.834 1.00 95.88 108 GLY A C 1
ATOM 846 O O . GLY A 1 108 ? -6.648 9.097 2.528 1.00 95.88 108 GLY A O 1
ATOM 847 N N . ILE A 1 109 ? -4.697 8.027 2.265 1.00 95.38 109 ILE A N 1
ATOM 848 C CA . ILE A 1 109 ? -4.134 8.406 3.565 1.00 95.38 109 ILE A CA 1
ATOM 849 C C . ILE A 1 109 ? -2.981 9.389 3.364 1.00 95.38 109 ILE A C 1
ATOM 851 O O . ILE A 1 109 ? -2.334 9.406 2.324 1.00 95.38 109 ILE A O 1
ATOM 855 N N . SER A 1 110 ? -2.721 10.228 4.360 1.00 94.44 110 SER A N 1
ATOM 856 C CA . SER A 1 110 ? -1.556 11.111 4.378 1.00 94.44 110 SER A CA 1
ATOM 857 C C . SER A 1 110 ? -0.265 10.325 4.593 1.00 94.44 110 SER A C 1
ATOM 859 O O . SER A 1 110 ? -0.264 9.266 5.219 1.00 94.44 110 SER A O 1
ATOM 861 N N . ARG A 1 111 ? 0.866 10.915 4.208 1.00 90.50 111 ARG A N 1
ATOM 862 C CA . ARG A 1 111 ? 2.200 10.371 4.487 1.00 90.50 111 ARG A CA 1
ATOM 863 C C . ARG A 1 111 ? 2.446 10.011 5.957 1.00 90.50 111 ARG A C 1
ATOM 865 O O . ARG A 1 111 ? 3.139 9.036 6.231 1.00 90.50 111 ARG A O 1
ATOM 872 N N . ILE A 1 112 ? 1.888 10.773 6.903 1.00 93.56 112 ILE A N 1
ATOM 873 C CA . ILE A 1 112 ? 2.009 10.483 8.344 1.00 93.56 112 ILE A CA 1
ATOM 874 C C . ILE A 1 112 ? 1.212 9.222 8.700 1.00 93.56 112 ILE A C 1
ATOM 876 O O . ILE A 1 112 ? 1.738 8.327 9.353 1.00 93.56 112 ILE A O 1
ATOM 880 N N . GLN A 1 113 ? -0.033 9.123 8.229 1.00 95.81 113 GLN A N 1
ATOM 881 C CA . GLN A 1 113 ? -0.871 7.939 8.435 1.00 95.81 113 GLN A CA 1
ATOM 882 C C . GLN A 1 113 ? -0.287 6.702 7.733 1.00 95.81 113 GLN A C 1
ATOM 884 O O . GLN A 1 113 ? -0.347 5.609 8.286 1.00 95.81 113 GLN A O 1
ATOM 889 N N . ALA A 1 114 ? 0.309 6.867 6.548 1.00 93.88 114 ALA A N 1
ATOM 890 C CA . ALA A 1 114 ? 1.022 5.808 5.840 1.00 93.88 114 ALA A CA 1
ATOM 891 C C . ALA A 1 114 ? 2.242 5.332 6.636 1.00 93.88 114 ALA A C 1
ATOM 893 O O . ALA A 1 114 ? 2.402 4.131 6.827 1.00 93.88 114 ALA A O 1
ATOM 894 N N . ALA A 1 115 ? 3.057 6.257 7.159 1.00 91.31 115 ALA A N 1
ATOM 895 C CA . ALA A 1 115 ? 4.204 5.925 8.006 1.00 91.31 115 ALA A CA 1
ATOM 896 C C . ALA A 1 115 ? 3.798 5.087 9.220 1.00 91.31 115 ALA A C 1
ATOM 898 O O . ALA A 1 115 ? 4.462 4.107 9.538 1.00 91.31 115 ALA A O 1
ATOM 899 N N . GLU A 1 116 ? 2.681 5.435 9.852 1.00 94.81 116 GLU A N 1
ATOM 900 C CA . GLU A 1 116 ? 2.141 4.682 10.978 1.00 94.81 116 GLU A CA 1
ATOM 901 C C . GLU A 1 116 ? 1.587 3.315 10.555 1.00 94.81 116 GLU A C 1
ATOM 903 O O . GLU A 1 116 ? 1.951 2.305 11.145 1.00 94.81 116 GLU A O 1
ATOM 908 N N . LEU A 1 117 ? 0.741 3.253 9.521 1.00 94.19 117 LEU A N 1
ATOM 909 C CA . LEU A 1 117 ? 0.094 2.013 9.074 1.00 94.19 117 LEU A CA 1
ATOM 910 C C . LEU A 1 117 ? 1.098 0.985 8.541 1.00 94.19 117 LEU A C 1
ATOM 912 O O . LEU A 1 117 ? 0.929 -0.220 8.727 1.00 94.19 117 LEU A O 1
ATOM 916 N N . PHE A 1 118 ? 2.134 1.455 7.860 1.00 91.50 118 PHE A N 1
ATOM 917 C CA . PHE A 1 118 ? 3.099 0.609 7.175 1.00 91.50 118 PHE A CA 1
ATOM 918 C C . PHE A 1 118 ? 4.393 0.401 7.977 1.00 91.50 118 PHE A C 1
ATOM 920 O O . PHE A 1 118 ? 5.323 -0.219 7.463 1.00 91.50 118 PHE A O 1
ATOM 927 N N . GLU A 1 119 ? 4.461 0.870 9.228 1.00 89.25 119 GLU A N 1
ATOM 928 C CA . GLU A 1 119 ? 5.603 0.641 10.115 1.00 89.25 119 GLU A CA 1
ATOM 929 C C . GLU A 1 119 ? 5.893 -0.859 10.250 1.00 89.25 119 GLU A C 1
ATOM 931 O O . GLU A 1 119 ? 4.999 -1.680 10.480 1.00 89.25 119 GLU A O 1
ATOM 936 N N . ALA A 1 120 ? 7.165 -1.225 10.100 1.00 85.94 120 ALA A N 1
ATOM 937 C CA . ALA A 1 120 ? 7.614 -2.609 10.041 1.00 85.94 120 ALA A CA 1
ATOM 938 C C . ALA A 1 120 ? 7.343 -3.371 11.353 1.00 85.94 120 ALA A C 1
ATOM 940 O O . ALA A 1 120 ? 7.219 -4.594 11.388 1.00 85.94 120 ALA A O 1
ATOM 941 N N . ARG A 1 121 ? 7.250 -2.640 12.463 1.00 86.31 121 ARG A N 1
ATOM 942 C CA . ARG A 1 121 ? 7.072 -3.205 13.805 1.00 86.31 121 ARG A CA 1
ATOM 943 C C . ARG A 1 121 ? 5.618 -3.434 14.203 1.00 86.31 121 ARG A C 1
ATOM 945 O O . ARG A 1 121 ? 5.406 -3.975 15.285 1.00 86.31 121 ARG A O 1
ATOM 952 N N . ASN A 1 122 ? 4.649 -3.056 13.369 1.00 90.06 122 ASN A N 1
ATOM 953 C CA . ASN A 1 122 ? 3.237 -3.229 13.698 1.00 90.06 122 ASN A CA 1
ATOM 954 C C . ASN A 1 122 ? 2.886 -4.709 13.888 1.00 90.06 122 ASN A C 1
ATOM 956 O O . ASN A 1 122 ? 3.161 -5.553 13.034 1.00 90.06 122 ASN A O 1
ATOM 960 N N . SER A 1 123 ? 2.238 -5.007 15.009 1.00 91.56 123 SER A N 1
ATOM 961 C CA . SER A 1 123 ? 1.511 -6.251 15.231 1.00 91.56 123 SER A CA 1
ATOM 962 C C . SER A 1 123 ? 0.141 -6.220 14.536 1.00 91.56 123 SER A C 1
ATOM 964 O O . SER A 1 123 ? -0.311 -5.182 14.050 1.00 91.56 123 SER A O 1
ATOM 966 N N . LEU A 1 124 ? -0.555 -7.362 14.502 1.00 92.38 124 LEU A N 1
ATOM 967 C CA . LEU A 1 124 ? -1.907 -7.422 13.939 1.00 92.38 124 LEU A CA 1
ATOM 968 C C . LEU A 1 124 ? -2.884 -6.544 14.735 1.00 92.38 124 LEU A C 1
ATOM 970 O O . LEU A 1 124 ? -3.775 -5.924 14.158 1.00 92.38 124 LEU A O 1
ATOM 974 N N . ASP A 1 125 ? -2.698 -6.463 16.052 1.00 95.69 125 ASP A N 1
ATOM 975 C CA . ASP A 1 125 ? -3.520 -5.618 16.915 1.00 95.69 125 ASP A CA 1
ATOM 976 C C . ASP A 1 125 ? -3.232 -4.128 16.692 1.00 95.69 125 ASP A C 1
ATOM 978 O O . ASP A 1 125 ? -4.175 -3.333 16.669 1.00 95.69 125 ASP A O 1
ATOM 982 N N . ASP A 1 126 ? -1.976 -3.756 16.415 1.00 95.56 126 ASP A N 1
ATOM 983 C CA . ASP A 1 126 ? -1.636 -2.390 15.996 1.00 95.56 126 ASP A CA 1
ATOM 984 C C . ASP A 1 126 ? -2.337 -2.045 14.679 1.00 95.56 126 ASP A C 1
ATOM 986 O O . ASP A 1 126 ? -2.989 -1.008 14.582 1.00 95.56 126 ASP A O 1
ATOM 990 N N . LEU A 1 127 ? -2.301 -2.943 13.685 1.00 95.12 127 LEU A N 1
ATOM 991 C CA . LEU A 1 127 ? -2.994 -2.728 12.411 1.00 95.12 127 LEU A CA 1
ATOM 992 C C . LEU A 1 127 ? -4.507 -2.562 12.597 1.00 95.12 127 LEU A C 1
ATOM 994 O O . LEU A 1 127 ? -5.091 -1.642 12.024 1.00 95.12 127 LEU A O 1
ATOM 998 N N . ARG A 1 128 ? -5.148 -3.396 13.425 1.00 97.19 128 ARG A N 1
ATOM 999 C CA . ARG A 1 128 ? -6.573 -3.241 13.773 1.00 97.19 128 ARG A CA 1
ATOM 1000 C C . ARG A 1 128 ? -6.852 -1.877 14.392 1.00 97.19 128 ARG A C 1
ATOM 1002 O O . ARG A 1 128 ? -7.824 -1.223 14.012 1.00 97.19 128 ARG A O 1
ATOM 1009 N N . HIS A 1 129 ? -6.009 -1.450 15.333 1.00 97.94 129 HIS A N 1
ATOM 1010 C CA . HIS A 1 129 ? -6.156 -0.169 16.014 1.00 97.94 129 HIS A CA 1
ATOM 1011 C C . HIS A 1 129 ? -6.005 1.009 15.044 1.00 97.94 129 HIS A C 1
ATOM 1013 O O . HIS A 1 129 ? -6.880 1.875 14.987 1.00 97.94 129 HIS A O 1
ATOM 1019 N N . ILE A 1 130 ? -4.940 1.010 14.238 1.00 97.75 130 ILE A N 1
ATOM 1020 C CA . ILE A 1 130 ? -4.647 2.058 13.255 1.00 97.75 130 ILE A CA 1
ATOM 1021 C C . ILE A 1 130 ? -5.771 2.135 12.217 1.00 97.75 130 ILE A C 1
ATOM 1023 O O . ILE A 1 130 ? -6.336 3.206 12.005 1.00 97.75 130 ILE A O 1
ATOM 1027 N N . VAL A 1 131 ? -6.172 1.007 11.620 1.00 97.19 131 VAL A N 1
ATOM 1028 C CA . VAL A 1 131 ? -7.265 0.965 10.633 1.00 97.19 131 VAL A CA 1
ATOM 1029 C C . VAL A 1 131 ? -8.584 1.437 11.249 1.00 97.19 131 VAL A C 1
ATOM 1031 O O . VAL A 1 131 ? -9.294 2.235 10.637 1.00 97.19 131 VAL A O 1
ATOM 1034 N N . GLY A 1 132 ? -8.908 1.002 12.470 1.00 97.62 132 GLY A N 1
ATOM 1035 C CA . GLY A 1 132 ? -10.100 1.455 13.187 1.00 97.62 132 GLY A CA 1
ATOM 1036 C C . GLY A 1 132 ? -10.117 2.971 13.400 1.00 97.62 132 GLY A C 1
ATOM 1037 O O . GLY A 1 132 ? -11.139 3.616 13.152 1.00 97.62 132 GLY A O 1
ATOM 1038 N N . ARG A 1 133 ? -8.975 3.553 13.790 1.00 97.50 133 ARG A N 1
ATOM 1039 C CA . ARG A 1 133 ? -8.814 5.004 13.946 1.00 97.50 133 ARG A CA 1
ATOM 1040 C C . ARG A 1 133 ? -8.995 5.745 12.619 1.00 97.50 133 ARG A C 1
ATOM 1042 O O . ARG A 1 133 ? -9.790 6.679 12.573 1.00 97.50 133 ARG A O 1
ATOM 1049 N N . LEU A 1 134 ? -8.334 5.302 11.546 1.00 96.38 134 LEU A N 1
ATOM 1050 C CA . LEU A 1 134 ? -8.440 5.918 10.214 1.00 96.38 134 LEU A CA 1
ATOM 1051 C C . LEU A 1 134 ? -9.882 5.908 9.682 1.00 96.38 134 LEU A C 1
ATOM 1053 O O . LEU A 1 134 ? -10.348 6.890 9.114 1.00 96.38 134 LEU A O 1
ATOM 1057 N N . ILE A 1 135 ? -10.627 4.822 9.902 1.00 96.50 135 ILE A N 1
ATOM 1058 C CA . ILE A 1 135 ? -12.040 4.736 9.500 1.00 96.50 135 ILE A CA 1
ATOM 1059 C C . ILE A 1 135 ? -12.912 5.702 10.317 1.00 96.50 135 ILE A C 1
ATOM 1061 O O . ILE A 1 135 ? -13.829 6.320 9.771 1.00 96.50 135 ILE A O 1
ATOM 1065 N N . ALA A 1 136 ? -12.640 5.84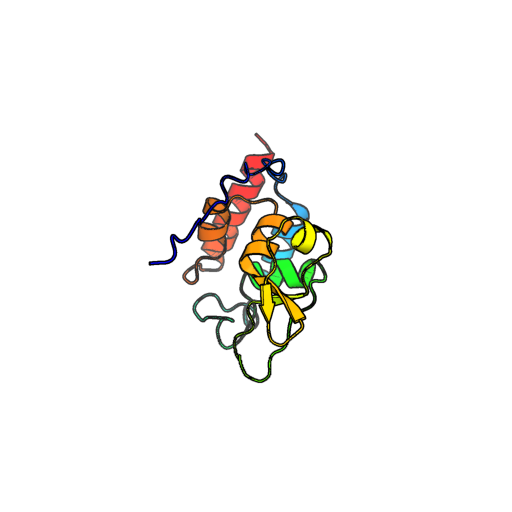7 11.616 1.00 95.69 136 ALA A N 1
ATOM 1066 C CA . ALA A 1 136 ? -13.386 6.756 12.481 1.00 95.69 136 ALA A CA 1
ATOM 1067 C C . ALA A 1 136 ? -13.183 8.235 12.105 1.00 95.69 136 ALA A C 1
ATOM 1069 O O . ALA A 1 136 ? -14.097 9.031 12.306 1.00 95.69 136 ALA A O 1
ATOM 1070 N N . GLU A 1 137 ? -12.031 8.601 11.534 1.00 93.12 137 GLU A N 1
ATOM 1071 C CA . GLU A 1 137 ? -11.745 9.963 11.053 1.00 93.12 137 GLU A CA 1
ATOM 1072 C C . GLU A 1 137 ? -12.662 10.388 9.897 1.00 93.12 137 GLU A C 1
ATOM 1074 O O . GLU A 1 137 ? -13.032 11.553 9.822 1.00 93.12 137 GLU A O 1
ATOM 1079 N N . VAL A 1 138 ? -13.108 9.450 9.055 1.00 91.00 138 VAL A N 1
ATOM 1080 C CA . VAL A 1 138 ? -14.050 9.724 7.948 1.00 91.00 138 VAL A CA 1
ATOM 1081 C C . VAL A 1 138 ? -15.481 9.960 8.442 1.00 91.00 138 VAL A C 1
ATOM 1083 O O . VAL A 1 138 ? -16.301 10.531 7.732 1.00 91.00 138 VAL A O 1
ATOM 1086 N N . SER A 1 139 ? -15.807 9.482 9.645 1.00 81.25 139 SER A N 1
ATOM 1087 C CA . SER A 1 139 ? -17.170 9.524 10.195 1.00 81.25 139 SER A CA 1
ATOM 1088 C C . SER A 1 139 ? -17.446 10.762 11.060 1.00 81.25 139 SER A C 1
ATOM 1090 O O . SER A 1 139 ? -18.518 10.839 11.662 1.00 81.25 139 SER A O 1
ATOM 1092 N N . ARG A 1 140 ? -16.481 11.680 11.179 1.00 74.50 140 ARG A N 1
ATOM 1093 C CA . ARG A 1 140 ? -16.573 12.921 11.963 1.00 74.50 140 ARG A CA 1
ATOM 1094 C C . ARG A 1 140 ? -16.862 14.111 11.061 1.00 74.50 140 ARG A C 1
ATOM 1096 O O . ARG A 1 140 ? -17.631 14.981 11.522 1.00 74.50 140 ARG A O 1
#